Protein AF-A0A496WYL2-F1 (afdb_monomer_lite)

Foldseek 3Di:
DDPVVVVVVLVVVLVVVVVVVDDPVRVVVVVVVLVVLVVLLVCVVVPDDDDDPPCPHPVNVVPDPPPD

Structure (mmCIF, N/CA/C/O backbone):
data_AF-A0A496WYL2-F1
#
_entry.id   AF-A0A496WYL2-F1
#
loop_
_atom_site.group_PDB
_atom_site.id
_atom_site.type_symbol
_atom_site.label_atom_id
_atom_site.label_alt_id
_atom_site.label_comp_id
_atom_site.label_asym_id
_atom_site.label_entity_id
_atom_site.label_seq_id
_atom_site.pdbx_PDB_ins_code
_atom_site.Cartn_x
_atom_site.Cartn_y
_atom_site.Cartn_z
_atom_site.occupancy
_atom_site.B_iso_or_equiv
_atom_site.auth_seq_id
_atom_site.auth_comp_id
_atom_site.auth_asym_id
_atom_site.auth_atom_id
_atom_site.pdbx_PDB_model_num
ATOM 1 N N . MET A 1 1 ? 9.560 1.792 14.678 1.00 51.12 1 MET A N 1
ATOM 2 C CA . MET A 1 1 ? 10.094 1.807 13.303 1.00 51.12 1 MET A CA 1
ATOM 3 C C . MET A 1 1 ? 10.360 3.249 12.927 1.00 51.12 1 MET A C 1
ATOM 5 O O . MET A 1 1 ? 9.479 4.077 13.115 1.00 51.12 1 MET A O 1
ATOM 9 N N . SER A 1 2 ? 11.573 3.562 12.486 1.00 66.12 2 SER A N 1
ATOM 10 C CA . SER A 1 2 ? 11.934 4.889 11.983 1.00 66.12 2 SER A CA 1
ATOM 11 C C . SER A 1 2 ? 11.641 4.992 10.483 1.00 66.12 2 SER A C 1
ATOM 13 O O . SER A 1 2 ? 11.667 3.986 9.772 1.00 66.12 2 SER A O 1
ATO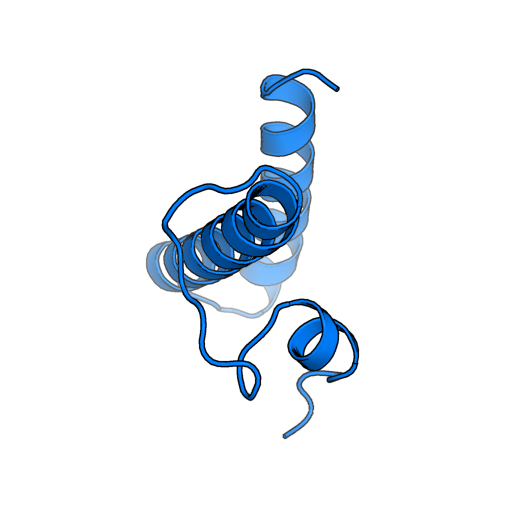M 15 N N . ALA A 1 3 ? 11.386 6.203 9.981 1.00 60.12 3 ALA A N 1
ATOM 16 C CA . ALA A 1 3 ? 11.140 6.440 8.555 1.00 60.12 3 ALA A CA 1
ATOM 17 C C . ALA A 1 3 ? 12.268 5.879 7.662 1.00 60.12 3 ALA A C 1
ATOM 19 O O . ALA A 1 3 ? 12.004 5.325 6.598 1.00 60.12 3 ALA A O 1
ATOM 20 N N . SER A 1 4 ? 13.515 5.927 8.136 1.00 60.50 4 SER A N 1
ATOM 21 C CA . SER A 1 4 ? 14.692 5.396 7.440 1.00 60.50 4 SER A CA 1
ATOM 22 C C . SER A 1 4 ? 14.647 3.876 7.233 1.00 60.50 4 SER A C 1
ATOM 24 O O . SER A 1 4 ? 15.110 3.375 6.211 1.00 60.50 4 SER A O 1
ATOM 26 N N . GLU A 1 5 ? 14.061 3.123 8.168 1.00 69.12 5 GLU A N 1
ATOM 27 C CA . GLU A 1 5 ? 13.902 1.665 8.040 1.00 69.12 5 GLU A CA 1
ATOM 28 C C . GLU A 1 5 ? 12.851 1.297 6.985 1.00 69.12 5 GLU A C 1
ATOM 30 O O . GLU A 1 5 ? 13.021 0.320 6.254 1.00 69.12 5 GLU A O 1
ATOM 35 N N . ILE A 1 6 ? 11.785 2.097 6.878 1.00 68.69 6 ILE A N 1
ATOM 36 C CA . ILE A 1 6 ? 10.745 1.941 5.852 1.00 68.69 6 ILE A CA 1
ATOM 37 C C . ILE A 1 6 ? 11.338 2.237 4.474 1.00 68.69 6 ILE A C 1
ATOM 39 O O . ILE A 1 6 ? 11.186 1.433 3.557 1.00 68.69 6 ILE A O 1
ATOM 43 N N . VAL A 1 7 ? 12.089 3.335 4.353 1.00 64.25 7 VAL A N 1
ATOM 44 C CA . VAL A 1 7 ? 12.783 3.719 3.116 1.00 64.25 7 VAL A CA 1
ATOM 45 C C . VAL A 1 7 ? 13.740 2.617 2.658 1.00 64.25 7 VAL A C 1
ATOM 47 O O . VAL A 1 7 ? 13.713 2.239 1.491 1.00 64.25 7 VAL A O 1
ATOM 50 N N . ASN A 1 8 ? 14.523 2.030 3.566 1.00 69.81 8 ASN A N 1
ATOM 51 C CA . ASN A 1 8 ? 15.429 0.931 3.219 1.00 69.81 8 ASN A CA 1
ATOM 52 C C . ASN A 1 8 ? 14.688 -0.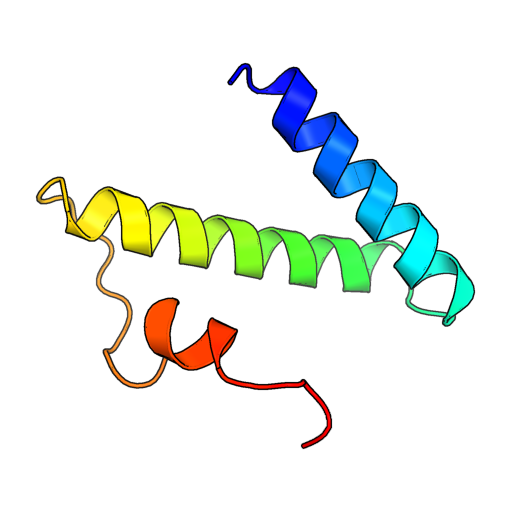328 2.740 1.00 69.81 8 ASN A C 1
ATOM 54 O O . ASN A 1 8 ? 15.124 -0.968 1.785 1.00 69.81 8 ASN A O 1
ATOM 58 N N . LYS A 1 9 ? 13.551 -0.684 3.354 1.00 70.38 9 LYS A N 1
ATOM 59 C CA . LYS A 1 9 ? 12.722 -1.804 2.874 1.00 70.38 9 LYS A CA 1
ATOM 60 C C . LYS A 1 9 ? 12.141 -1.534 1.489 1.00 70.38 9 LYS A C 1
ATOM 62 O O . LYS A 1 9 ? 12.179 -2.418 0.641 1.00 70.38 9 LYS A O 1
ATOM 67 N N . VAL A 1 10 ? 11.646 -0.321 1.258 1.00 67.44 10 VAL A N 1
ATOM 68 C CA . VAL A 1 10 ? 11.111 0.110 -0.040 1.00 67.44 10 VAL A CA 1
ATOM 69 C C . VAL A 1 10 ? 12.185 0.032 -1.127 1.00 67.44 10 VAL A C 1
ATOM 71 O O . VAL A 1 10 ? 11.935 -0.525 -2.194 1.00 67.44 10 VAL A O 1
ATOM 74 N N . TRP A 1 11 ? 13.400 0.499 -0.835 1.00 68.56 11 TRP A N 1
ATOM 75 C CA . TRP A 1 11 ? 14.533 0.392 -1.755 1.00 68.56 11 TRP A CA 1
ATOM 76 C C . TRP A 1 11 ? 14.904 -1.055 -2.075 1.00 68.56 11 TRP A C 1
ATOM 78 O O . TRP A 1 11 ? 15.162 -1.368 -3.235 1.00 68.56 11 TRP A O 1
ATOM 88 N N . ASN A 1 12 ? 14.881 -1.952 -1.088 1.00 70.94 12 ASN A N 1
ATOM 89 C CA . ASN A 1 12 ? 15.153 -3.370 -1.326 1.00 70.94 12 ASN A CA 1
ATOM 90 C C . ASN A 1 12 ? 14.115 -4.017 -2.261 1.00 70.94 12 ASN A C 1
ATOM 92 O O . ASN A 1 12 ? 14.497 -4.805 -3.120 1.00 70.94 12 ASN A O 1
ATOM 96 N N . TYR A 1 13 ? 12.832 -3.654 -2.161 1.00 66.19 13 TYR A N 1
ATOM 97 C CA . TYR A 1 13 ? 11.810 -4.122 -3.109 1.00 66.19 13 TYR A CA 1
ATOM 98 C C . TYR A 1 13 ? 11.971 -3.503 -4.505 1.00 66.19 13 TYR A C 1
ATOM 100 O O . TYR A 1 13 ? 11.824 -4.200 -5.506 1.00 66.19 13 TYR A O 1
ATOM 108 N N . ALA A 1 14 ? 12.343 -2.223 -4.585 1.00 62.56 14 ALA A N 1
ATOM 109 C CA . ALA A 1 14 ? 12.634 -1.555 -5.853 1.00 62.56 14 ALA A CA 1
ATOM 110 C C . ALA A 1 14 ? 13.809 -2.205 -6.610 1.00 62.56 14 ALA A C 1
ATOM 112 O O . ALA A 1 14 ? 13.792 -2.264 -7.839 1.00 62.56 14 ALA A O 1
ATOM 113 N N . TYR A 1 15 ? 14.809 -2.737 -5.895 1.00 65.50 15 TYR A N 1
ATOM 114 C CA . TYR A 1 15 ? 15.901 -3.506 -6.504 1.00 65.50 15 TYR A CA 1
ATOM 115 C C . TYR A 1 15 ? 15.417 -4.800 -7.170 1.00 65.50 15 TYR A C 1
ATOM 117 O O . TYR A 1 15 ? 15.894 -5.111 -8.256 1.00 65.50 15 TYR A O 1
ATOM 125 N N . VAL A 1 16 ? 14.457 -5.507 -6.565 1.00 64.62 16 VAL A N 1
ATOM 126 C CA . VAL A 1 16 ? 13.875 -6.739 -7.130 1.00 64.62 16 VAL A CA 1
ATOM 127 C C . VAL A 1 16 ? 13.054 -6.430 -8.389 1.00 64.62 16 VAL A C 1
ATOM 129 O O . VAL A 1 16 ? 13.233 -7.080 -9.411 1.00 64.62 16 VAL A O 1
ATOM 132 N N . LEU A 1 17 ? 12.234 -5.373 -8.368 1.00 59.16 17 LEU A N 1
ATOM 133 C CA . LEU A 1 17 ? 11.393 -4.974 -9.511 1.00 59.16 17 LEU A CA 1
ATOM 134 C C . LEU A 1 17 ? 12.190 -4.417 -10.703 1.00 59.16 17 LEU A C 1
ATOM 136 O O . LEU A 1 17 ? 11.751 -4.490 -11.851 1.00 59.16 17 LEU A O 1
ATOM 140 N N . ARG A 1 18 ? 13.381 -3.867 -10.446 1.00 59.56 18 ARG A N 1
ATOM 141 C CA . ARG A 1 18 ? 14.291 -3.378 -11.488 1.00 59.56 18 ARG A CA 1
ATOM 142 C C . ARG A 1 18 ? 14.817 -4.508 -12.380 1.00 59.56 18 ARG A C 1
ATOM 144 O O . ARG A 1 18 ? 15.121 -4.245 -13.545 1.00 59.56 18 ARG A O 1
ATOM 151 N N . GLU A 1 19 ? 14.938 -5.732 -11.866 1.00 59.38 19 GLU A N 1
ATOM 152 C CA . GLU A 1 19 ? 15.401 -6.874 -12.667 1.00 59.38 19 GLU A CA 1
ATOM 153 C C . GLU A 1 19 ? 14.335 -7.368 -13.669 1.00 59.38 19 GLU A C 1
ATOM 155 O O . GLU A 1 19 ? 14.698 -7.879 -14.728 1.00 59.38 19 GLU A O 1
ATOM 160 N N . ASP A 1 20 ? 13.051 -7.059 -13.439 1.00 61.19 20 ASP A N 1
ATOM 161 C CA . ASP A 1 20 ? 11.905 -7.432 -14.293 1.00 61.19 20 ASP A CA 1
ATOM 162 C C . ASP A 1 20 ? 11.573 -6.421 -15.415 1.00 61.19 20 ASP A C 1
ATOM 164 O O . ASP A 1 20 ? 10.514 -6.475 -16.037 1.00 61.19 20 ASP A O 1
ATOM 168 N N . ARG A 1 21 ? 12.500 -5.506 -15.746 1.00 60.75 21 ARG A N 1
ATOM 169 C CA . ARG A 1 21 ? 12.351 -4.460 -16.792 1.00 60.75 21 ARG A CA 1
ATOM 170 C C . ARG A 1 21 ? 11.248 -3.422 -16.542 1.00 60.75 21 ARG A C 1
ATOM 172 O O . ARG A 1 21 ? 10.831 -2.745 -17.482 1.00 60.75 21 ARG A O 1
ATOM 179 N N . VAL A 1 22 ? 10.814 -3.237 -15.300 1.00 64.12 22 VAL A N 1
ATOM 180 C CA . VAL A 1 22 ? 9.906 -2.138 -14.948 1.00 64.12 22 VAL A CA 1
ATOM 181 C C . VAL A 1 22 ? 10.689 -0.819 -14.927 1.00 64.12 22 VAL A C 1
ATOM 183 O O . VAL A 1 22 ? 11.772 -0.731 -14.340 1.00 64.12 22 VAL A O 1
ATOM 186 N N . GLY A 1 23 ? 10.174 0.218 -15.596 1.00 69.88 23 GLY A N 1
ATOM 187 C CA . GLY A 1 23 ? 10.800 1.539 -15.621 1.00 69.88 23 GLY A CA 1
ATOM 188 C C . GLY A 1 23 ? 10.880 2.157 -14.220 1.00 69.88 23 GLY A C 1
ATOM 189 O O . GLY A 1 23 ? 9.990 1.961 -13.397 1.00 69.88 23 GLY A O 1
ATOM 190 N N . TYR A 1 24 ? 11.938 2.933 -13.941 1.00 66.44 24 TYR A N 1
ATOM 191 C CA . TYR A 1 24 ? 12.145 3.563 -12.624 1.00 66.44 24 TYR A CA 1
ATOM 192 C C . TYR A 1 24 ? 10.949 4.404 -12.157 1.00 66.44 24 TYR A C 1
ATOM 194 O O . TYR A 1 24 ? 10.602 4.393 -10.980 1.00 66.44 24 TYR A O 1
ATOM 202 N N . GLY A 1 25 ? 10.313 5.124 -13.086 1.00 71.44 25 GLY A N 1
ATOM 203 C CA . GLY A 1 25 ? 9.107 5.903 -12.798 1.00 71.44 25 GLY A CA 1
ATOM 204 C C . GLY A 1 25 ? 7.901 5.026 -12.459 1.00 71.44 25 GLY A C 1
ATOM 205 O O . GLY A 1 25 ? 7.193 5.323 -11.502 1.00 71.44 25 GLY A O 1
ATOM 206 N N . ASP A 1 26 ? 7.727 3.918 -13.180 1.00 72.44 26 ASP A N 1
ATOM 207 C CA . ASP A 1 26 ? 6.542 3.066 -13.068 1.00 72.44 26 ASP A CA 1
ATOM 208 C C . ASP A 1 26 ? 6.494 2.352 -11.713 1.00 72.44 26 ASP A C 1
ATOM 210 O O . ASP A 1 26 ? 5.473 2.391 -11.028 1.00 72.44 26 ASP A O 1
ATOM 214 N N . TYR A 1 27 ? 7.602 1.754 -11.255 1.00 71.81 27 TYR A N 1
ATOM 215 C CA . TYR A 1 27 ? 7.592 1.087 -9.947 1.00 71.81 27 TYR A CA 1
ATOM 216 C C . TYR A 1 27 ? 7.500 2.085 -8.788 1.00 71.81 27 TYR A C 1
ATOM 218 O O . TYR A 1 27 ? 6.923 1.767 -7.749 1.00 71.81 27 TYR A O 1
ATOM 226 N N . LEU A 1 28 ? 8.066 3.289 -8.936 1.00 78.88 28 LEU A N 1
ATOM 227 C CA . LEU A 1 28 ? 7.995 4.324 -7.906 1.00 78.88 28 LEU A CA 1
ATOM 228 C C . LEU A 1 28 ? 6.545 4.776 -7.713 1.00 78.88 28 LEU A C 1
ATOM 230 O O . LEU A 1 28 ? 6.087 4.928 -6.578 1.00 78.88 28 LEU A O 1
ATOM 234 N N . GLU A 1 29 ? 5.819 4.948 -8.817 1.00 82.50 29 GLU A N 1
ATOM 235 C CA . GLU A 1 29 ? 4.394 5.257 -8.814 1.00 82.50 29 GLU A CA 1
ATOM 236 C C . GLU A 1 29 ? 3.591 4.145 -8.120 1.00 82.50 29 GLU A C 1
ATOM 238 O O . GLU A 1 29 ? 2.844 4.430 -7.181 1.00 82.50 29 GLU A O 1
ATOM 243 N N . GLN A 1 30 ? 3.827 2.873 -8.470 1.00 79.75 30 GLN A N 1
ATOM 244 C CA . GLN A 1 30 ? 3.136 1.742 -7.832 1.00 79.75 30 GLN A CA 1
ATOM 245 C C . GLN A 1 30 ? 3.413 1.646 -6.327 1.00 79.75 30 GLN A C 1
ATOM 247 O O . GLN A 1 30 ? 2.491 1.497 -5.525 1.00 79.75 30 GLN A O 1
ATOM 252 N N . ILE A 1 31 ? 4.672 1.792 -5.911 1.00 81.12 31 ILE A N 1
ATOM 253 C CA . ILE A 1 31 ? 5.045 1.801 -4.491 1.00 81.12 31 ILE A CA 1
ATOM 254 C C . ILE A 1 31 ? 4.367 2.968 -3.762 1.00 81.12 31 ILE A C 1
ATOM 256 O O . ILE A 1 31 ? 3.883 2.796 -2.644 1.00 81.12 31 ILE A O 1
ATOM 260 N N . THR A 1 32 ? 4.291 4.144 -4.390 1.00 84.75 32 THR A N 1
ATOM 261 C CA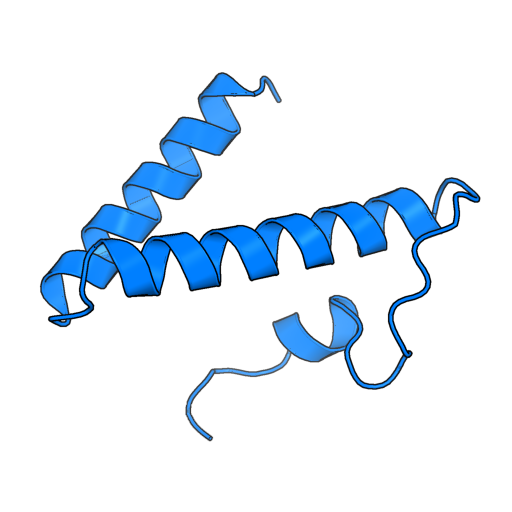 . THR A 1 32 ? 3.628 5.318 -3.806 1.00 84.75 32 THR A CA 1
ATOM 262 C C . THR A 1 32 ? 2.141 5.050 -3.573 1.00 84.75 32 THR A C 1
ATOM 264 O O . THR A 1 32 ? 1.634 5.351 -2.490 1.00 84.75 32 THR A O 1
ATOM 267 N N . TYR A 1 33 ? 1.455 4.417 -4.531 1.00 84.94 33 TYR A N 1
ATOM 268 C CA . TYR A 1 33 ? 0.058 4.009 -4.367 1.00 84.94 33 TYR A CA 1
ATOM 269 C C . TYR A 1 33 ? -0.130 3.003 -3.231 1.00 84.94 33 TYR A C 1
ATOM 271 O O . TYR A 1 33 ? -1.018 3.186 -2.396 1.00 84.94 33 TYR A O 1
ATOM 279 N N . LEU A 1 34 ? 0.728 1.984 -3.146 1.00 85.00 34 LEU A N 1
ATOM 280 C CA . LEU A 1 34 ? 0.665 0.981 -2.080 1.00 85.00 34 LEU A CA 1
ATOM 281 C C . LEU A 1 34 ? 0.884 1.600 -0.694 1.00 85.00 34 LEU A C 1
ATOM 283 O O . LEU A 1 34 ? 0.154 1.284 0.245 1.00 85.00 34 LEU A O 1
ATOM 287 N N . ILE A 1 35 ? 1.846 2.517 -0.565 1.00 83.69 35 ILE A N 1
ATOM 288 C CA . ILE A 1 35 ? 2.111 3.221 0.695 1.00 83.69 35 ILE A CA 1
ATOM 289 C C . ILE A 1 35 ? 0.914 4.096 1.078 1.00 83.69 35 ILE A C 1
ATOM 291 O O . ILE A 1 35 ? 0.480 4.051 2.226 1.00 83.69 35 ILE A O 1
ATOM 295 N N . PHE A 1 36 ? 0.337 4.849 0.137 1.00 84.94 36 PHE A N 1
ATOM 296 C CA . PHE A 1 36 ? -0.848 5.670 0.402 1.00 84.94 36 PHE A CA 1
ATOM 297 C C . PHE A 1 36 ? -2.039 4.830 0.866 1.00 84.94 36 PHE A C 1
ATOM 299 O O . PHE A 1 36 ? -2.689 5.167 1.856 1.0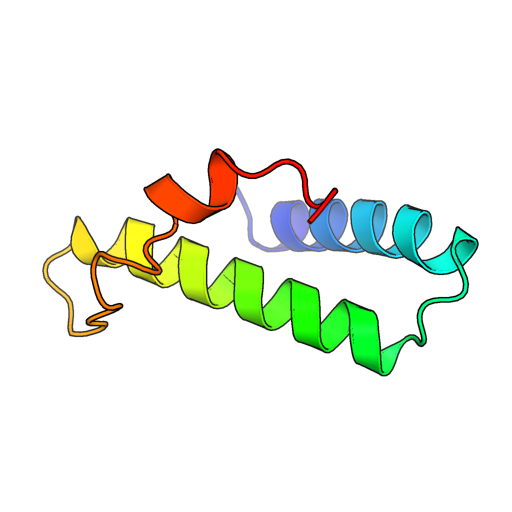0 84.94 36 PHE A O 1
ATOM 306 N N . LEU A 1 37 ? -2.281 3.698 0.203 1.00 85.31 37 LEU A N 1
ATOM 307 C CA . LEU A 1 37 ? -3.352 2.780 0.570 1.00 85.31 37 LEU A CA 1
ATOM 308 C C . LEU A 1 37 ? -3.130 2.159 1.957 1.00 85.31 37 LEU A C 1
ATOM 310 O O . LEU A 1 37 ? -4.073 2.075 2.742 1.00 85.31 37 LEU A O 1
ATOM 314 N N . LYS A 1 38 ? -1.890 1.781 2.298 1.00 83.88 38 LYS A N 1
ATOM 315 C CA . LYS A 1 38 ? -1.560 1.280 3.640 1.00 83.88 38 LYS A CA 1
ATOM 316 C C . LYS A 1 38 ? -1.721 2.359 4.712 1.00 83.88 38 LYS A C 1
ATOM 318 O O . LYS A 1 38 ? -2.248 2.063 5.781 1.00 83.88 38 LYS A O 1
ATOM 323 N N . MET A 1 39 ? -1.295 3.593 4.436 1.00 83.50 39 MET A N 1
ATOM 324 C CA . MET A 1 39 ? -1.461 4.722 5.359 1.00 83.50 39 MET A CA 1
ATOM 325 C C . MET A 1 39 ? -2.939 5.037 5.602 1.00 83.50 39 MET A C 1
ATOM 327 O O . MET A 1 39 ? -3.312 5.331 6.736 1.00 83.50 39 MET A O 1
ATOM 331 N N . ALA A 1 40 ? -3.784 4.941 4.570 1.00 82.31 40 ALA A N 1
ATOM 332 C CA . ALA A 1 40 ? -5.229 5.108 4.695 1.00 82.31 40 ALA A CA 1
ATOM 333 C C . ALA A 1 40 ? -5.857 4.027 5.592 1.00 82.31 40 ALA A C 1
ATOM 335 O O . ALA A 1 40 ? -6.610 4.361 6.497 1.00 82.31 40 ALA A O 1
ATOM 336 N N . ASP A 1 41 ? -5.481 2.761 5.404 1.00 83.50 41 ASP A N 1
ATOM 337 C CA . ASP A 1 41 ? -5.918 1.621 6.229 1.00 83.50 41 ASP A CA 1
ATOM 338 C C . ASP A 1 41 ? -5.499 1.763 7.709 1.00 83.50 41 ASP A C 1
ATOM 340 O O . ASP A 1 41 ? -6.288 1.513 8.619 1.00 83.50 41 ASP A O 1
ATOM 344 N N . GLU A 1 42 ? -4.284 2.254 7.984 1.00 81.25 42 GLU A N 1
ATOM 345 C CA . GLU A 1 42 ? -3.847 2.542 9.364 1.00 81.25 42 GLU A CA 1
ATOM 346 C C . GLU A 1 42 ? -4.578 3.749 9.969 1.00 81.25 42 GLU A C 1
ATOM 348 O O . GLU A 1 42 ? -4.884 3.755 11.163 1.00 81.25 42 GLU A O 1
ATOM 353 N N . SER A 1 43 ? -4.903 4.748 9.144 1.00 69.38 43 SER A N 1
ATOM 354 C CA . SER A 1 43 ? -5.560 5.995 9.565 1.00 69.38 43 SER A CA 1
ATOM 355 C C . SER A 1 43 ? -7.079 5.870 9.711 1.00 69.38 43 SER A C 1
ATOM 357 O O . SER A 1 43 ? -7.674 6.614 10.489 1.00 69.38 43 SER A O 1
ATOM 359 N N . GLU A 1 44 ? -7.724 4.913 9.035 1.00 61.12 44 GLU A N 1
ATOM 360 C CA . GLU A 1 44 ? -9.147 4.587 9.219 1.00 61.12 44 GLU A CA 1
ATOM 361 C C . GLU A 1 44 ? -9.413 4.087 10.651 1.00 61.12 44 GLU A C 1
ATOM 363 O O . GLU A 1 44 ? -10.439 4.402 11.256 1.00 61.12 44 GLU A O 1
ATOM 368 N N . THR A 1 45 ? -8.418 3.431 11.257 1.00 58.03 45 THR A N 1
ATOM 369 C CA . THR A 1 45 ? -8.417 3.058 12.684 1.00 58.03 45 THR A CA 1
ATOM 370 C C . THR A 1 45 ? -8.315 4.285 13.610 1.00 58.03 45 THR A C 1
ATOM 372 O O . THR A 1 45 ? -8.670 4.217 14.787 1.00 58.03 45 THR A O 1
ATOM 375 N N . ALA A 1 46 ? -7.864 5.426 13.079 1.00 55.50 46 ALA A N 1
ATOM 376 C CA . ALA A 1 46 ? -7.643 6.691 13.771 1.00 55.50 46 ALA A CA 1
ATOM 377 C C . ALA A 1 46 ? -8.555 7.819 13.238 1.00 55.50 46 ALA A C 1
ATOM 379 O O . ALA A 1 46 ? -8.124 8.958 13.096 1.00 55.50 46 ALA A O 1
ATOM 380 N N . SER A 1 47 ? -9.828 7.529 12.950 1.00 54.97 47 SER A N 1
ATOM 381 C CA . SER A 1 47 ? -10.905 8.526 12.763 1.00 54.97 47 SER A CA 1
ATOM 382 C C . SER A 1 47 ? -10.635 9.682 11.774 1.00 54.97 47 SER A C 1
ATOM 384 O O . SER A 1 47 ? -11.268 10.735 11.887 1.00 54.97 47 SER A O 1
ATOM 386 N N . GLN A 1 48 ? -9.733 9.530 10.796 1.00 57.09 48 GLN A N 1
ATOM 387 C CA . GLN A 1 48 ? -9.393 10.595 9.844 1.00 57.09 48 GLN A CA 1
ATOM 388 C C . GLN A 1 48 ? -9.728 10.231 8.391 1.00 57.09 48 GLN A C 1
ATOM 390 O O . GLN A 1 48 ? -9.078 9.390 7.789 1.00 57.09 48 GLN A O 1
ATOM 395 N N . LEU A 1 49 ? -10.731 10.949 7.862 1.00 56.91 49 LEU A N 1
ATOM 396 C CA . LEU A 1 49 ? -10.975 11.524 6.517 1.00 56.91 49 LEU A CA 1
ATOM 397 C C . LEU A 1 49 ? -10.596 10.797 5.206 1.00 56.91 49 LEU A C 1
ATOM 399 O O . LEU A 1 49 ? -11.143 11.176 4.169 1.00 56.91 49 LEU A O 1
ATOM 403 N N . VAL A 1 50 ? -9.723 9.792 5.180 1.00 64.69 50 VAL A N 1
ATOM 404 C CA . VAL A 1 50 ? -9.336 9.106 3.939 1.00 64.69 50 VAL A CA 1
ATOM 405 C C . VAL A 1 50 ? -10.282 7.935 3.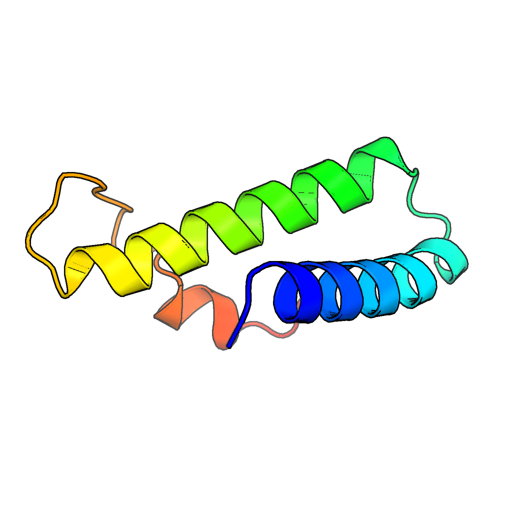697 1.00 64.69 50 VAL A C 1
ATOM 407 O O . VAL A 1 50 ? -10.052 6.821 4.153 1.00 64.69 50 VAL A O 1
ATOM 410 N N . GLN A 1 51 ? -11.377 8.195 2.984 1.00 69.44 51 GLN A N 1
ATOM 411 C CA . GLN A 1 51 ? -12.327 7.151 2.606 1.00 69.44 51 GLN A CA 1
ATOM 412 C C . GLN A 1 51 ? -11.870 6.440 1.332 1.00 69.44 51 GLN A C 1
ATOM 414 O O . GLN A 1 51 ? -12.099 6.914 0.218 1.00 69.44 51 GLN A O 1
ATOM 419 N N . VAL A 1 52 ? -11.245 5.277 1.496 1.00 79.94 52 VAL A N 1
ATOM 420 C CA . VAL A 1 52 ? -11.050 4.329 0.396 1.00 79.94 52 VAL A CA 1
ATOM 421 C C . VAL A 1 52 ? -12.312 3.469 0.286 1.00 79.94 52 VAL A C 1
ATOM 423 O O . VAL A 1 52 ? -12.767 2.924 1.290 1.00 79.94 52 VAL A O 1
ATOM 426 N N . PRO A 1 53 ? -12.918 3.305 -0.905 1.00 86.50 53 PRO A N 1
ATOM 427 C CA . PRO A 1 53 ? -14.063 2.414 -1.052 1.00 86.50 53 PRO A CA 1
ATOM 428 C C . PRO A 1 53 ? -13.725 0.992 -0.585 1.00 86.50 53 PRO A C 1
ATOM 430 O O . PRO A 1 53 ? -12.720 0.435 -1.015 1.00 86.50 53 PRO A O 1
ATOM 433 N N . ASN A 1 54 ? -14.609 0.355 0.192 1.00 81.31 54 ASN A N 1
ATOM 434 C CA . ASN A 1 54 ? -14.403 -0.998 0.747 1.00 81.31 54 ASN A CA 1
ATOM 435 C C . ASN A 1 54 ? -13.968 -2.062 -0.280 1.00 81.31 54 ASN A C 1
ATOM 437 O O . ASN A 1 54 ? -13.269 -3.016 0.061 1.00 81.31 54 ASN A O 1
ATOM 441 N N . LYS A 1 55 ? -14.383 -1.917 -1.546 1.00 85.50 55 LYS A N 1
ATOM 442 C CA . LYS A 1 55 ? -13.975 -2.815 -2.639 1.00 85.50 55 LYS A CA 1
ATOM 443 C C . LYS A 1 55 ? -12.484 -2.728 -2.999 1.00 85.50 55 LYS A C 1
ATOM 445 O O . LYS A 1 55 ? -11.964 -3.675 -3.570 1.00 85.50 55 LYS A O 1
ATOM 450 N N . TYR A 1 56 ? -11.820 -1.627 -2.658 1.00 85.12 56 TYR A N 1
ATOM 451 C CA . TYR A 1 56 ? -10.412 -1.339 -2.949 1.00 85.12 56 TYR A CA 1
ATOM 452 C C . TYR A 1 56 ? -9.567 -1.184 -1.675 1.00 85.12 56 TYR A C 1
ATOM 454 O O . TYR A 1 56 ? -8.454 -0.673 -1.734 1.00 85.12 56 TYR A O 1
ATOM 462 N N . ALA A 1 57 ? -10.092 -1.594 -0.517 1.00 84.81 57 ALA A N 1
ATOM 463 C CA . ALA A 1 57 ? -9.383 -1.487 0.752 1.00 84.81 57 ALA A CA 1
ATOM 464 C C . ALA A 1 57 ? -8.111 -2.352 0.775 1.00 84.81 57 ALA A C 1
ATOM 466 O O . ALA A 1 57 ? -8.054 -3.419 0.154 1.00 84.81 57 ALA A O 1
ATOM 467 N N . TRP A 1 58 ? -7.123 -1.937 1.570 1.00 86.31 58 TRP A N 1
ATOM 468 C CA . TRP A 1 58 ? -5.859 -2.660 1.745 1.00 86.31 58 TRP A CA 1
ATOM 469 C C . TRP A 1 58 ? -6.073 -4.139 2.112 1.00 86.31 58 TRP A C 1
ATOM 471 O O . TRP A 1 58 ? -5.475 -5.030 1.512 1.00 86.31 58 TRP A O 1
ATOM 481 N N . ALA A 1 59 ? -7.016 -4.425 3.016 1.00 85.25 59 ALA A N 1
ATOM 482 C CA . ALA A 1 59 ? -7.371 -5.788 3.424 1.00 85.25 59 ALA A CA 1
ATOM 483 C C . ALA A 1 59 ? -7.893 -6.693 2.285 1.00 85.25 59 ALA A C 1
ATOM 485 O O . ALA A 1 59 ? -7.916 -7.919 2.434 1.00 85.25 59 ALA A O 1
ATOM 486 N N . LYS A 1 60 ? -8.359 -6.110 1.172 1.00 86.75 60 LYS A N 1
ATOM 487 C CA . LYS A 1 60 ? -8.722 -6.842 -0.051 1.00 86.75 60 LYS A CA 1
ATOM 488 C C . LYS A 1 60 ? -7.507 -7.048 -0.942 1.00 86.75 60 LYS A C 1
ATOM 490 O O . LYS A 1 60 ? -7.306 -8.165 -1.399 1.00 86.75 60 LYS A O 1
ATOM 495 N N . LEU A 1 61 ? -6.703 -6.002 -1.127 1.00 86.19 61 LEU A N 1
ATOM 496 C CA . LEU A 1 61 ? -5.528 -6.027 -1.996 1.00 86.19 61 LEU A CA 1
ATOM 497 C C . LEU A 1 61 ? -4.486 -7.062 -1.549 1.00 86.19 61 LEU A C 1
ATOM 499 O O . LEU A 1 61 ? -3.991 -7.810 -2.375 1.00 86.19 61 LEU A O 1
ATOM 503 N N . VAL A 1 62 ? -4.212 -7.173 -0.244 1.00 86.38 62 VAL A N 1
ATOM 504 C CA . VAL A 1 62 ? -3.210 -8.119 0.304 1.00 86.38 62 VAL A CA 1
ATOM 505 C C . VAL A 1 62 ? -3.567 -9.596 0.067 1.00 86.38 62 VAL A C 1
ATOM 507 O O . VAL A 1 62 ? -2.726 -10.467 0.250 1.00 86.38 62 VAL A O 1
ATOM 510 N N . LYS A 1 63 ? -4.813 -9.900 -0.313 1.00 85.75 63 LYS A N 1
ATOM 511 C CA . LYS A 1 63 ? -5.266 -11.269 -0.612 1.00 85.75 63 LYS A CA 1
ATOM 512 C C . LYS A 1 63 ? -5.133 -11.643 -2.089 1.00 85.75 63 LYS A C 1
ATOM 514 O O . LYS A 1 63 ? -5.576 -12.727 -2.455 1.00 85.75 63 LYS A O 1
ATOM 519 N N . LEU A 1 64 ? -4.651 -10.727 -2.923 1.00 84.06 64 LEU A N 1
ATOM 520 C CA . LEU A 1 64 ? -4.476 -10.929 -4.354 1.00 84.06 64 LEU A CA 1
ATOM 521 C C . LEU A 1 64 ? -3.000 -11.206 -4.636 1.00 84.06 64 LEU A C 1
ATOM 523 O O . LEU A 1 64 ? -2.137 -10.519 -4.093 1.00 84.06 64 LEU A O 1
ATOM 527 N N . ASP A 1 65 ? -2.736 -12.172 -5.513 1.00 74.88 65 ASP A N 1
ATOM 528 C CA . ASP A 1 65 ? -1.376 -12.641 -5.811 1.00 74.88 65 ASP A CA 1
ATOM 529 C C . ASP A 1 65 ? -0.799 -12.036 -7.107 1.00 74.88 65 ASP A C 1
ATOM 531 O O . ASP A 1 65 ? 0.322 -12.344 -7.492 1.00 74.88 65 ASP A O 1
ATOM 535 N N . GLY A 1 66 ? -1.531 -11.119 -7.755 1.00 66.06 66 GLY A N 1
ATOM 536 C CA . GLY A 1 66 ? -1.050 -10.354 -8.914 1.00 66.06 66 GLY A CA 1
ATOM 537 C C . GLY A 1 66 ? -1.001 -11.120 -10.242 1.00 66.06 66 GLY A C 1
ATOM 538 O O . GLY A 1 66 ? -0.560 -10.547 -11.234 1.00 66.06 66 GLY A O 1
ATOM 539 N N . ASP A 1 67 ? -1.471 -12.370 -10.262 1.00 66.12 67 ASP A N 1
ATOM 540 C CA . ASP A 1 67 ? -1.526 -13.230 -11.455 1.00 66.12 67 ASP A CA 1
ATOM 541 C C . ASP A 1 67 ? -2.726 -12.943 -12.392 1.00 66.12 67 ASP A C 1
ATOM 543 O O . ASP A 1 67 ? -2.810 -13.548 -13.461 1.00 66.12 67 ASP A O 1
ATOM 547 N N . ASP A 1 68 ? -3.616 -12.006 -12.030 1.00 51.34 68 ASP A N 1
ATOM 548 C CA . ASP A 1 68 ? -4.786 -11.558 -12.815 1.00 51.34 68 ASP A CA 1
ATOM 549 C C . ASP A 1 68 ? -4.844 -10.024 -12.965 1.00 51.34 68 ASP A C 1
ATOM 551 O O . ASP A 1 68 ? -4.703 -9.312 -11.937 1.00 51.34 68 ASP A O 1
#

Sequence (68 aa):
MSASEIVNKVWNYAYVLREDRVGYGDYLEQITYLIFLKMADESETASQLVQVPNKYAWAKLVKLDGDD

Radius of gyration: 13.69 Å; chains: 1; bounding box: 30×25×31 Å

Secondary structure (DSSP, 8-state):
--HHHHHHHHHHHHHHHHHTT--HHHHHHHHHHHHHHHHHHHHHTTT-S----GGG-HHHHTT--S--

pLDDT: mean 72.31, std 10.77, range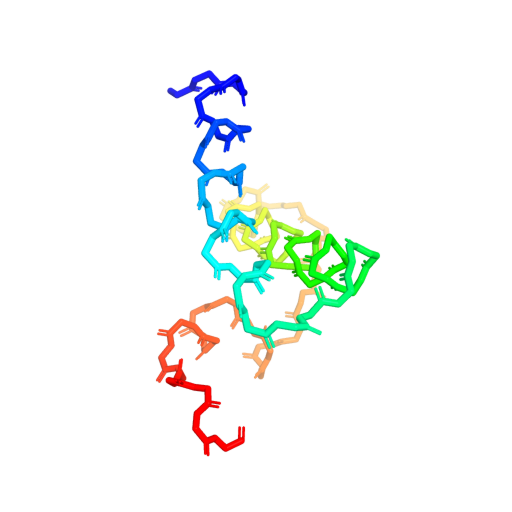 [51.12, 86.75]